Protein AF-A0A285I4H9-F1 (afdb_monomer_lite)

Structure (mmCIF, N/CA/C/O backbone):
data_AF-A0A285I4H9-F1
#
_entry.id   AF-A0A285I4H9-F1
#
loop_
_atom_site.group_PDB
_atom_site.id
_atom_site.type_symbol
_atom_site.label_atom_id
_atom_site.label_alt_id
_atom_site.label_comp_id
_atom_site.label_asym_id
_atom_site.label_entity_id
_atom_site.label_seq_id
_atom_site.pdbx_PDB_ins_code
_atom_site.Cartn_x
_atom_site.Cartn_y
_atom_site.Cartn_z
_atom_site.occupancy
_atom_site.B_iso_or_equiv
_atom_site.auth_seq_id
_atom_site.auth_comp_id
_atom_site.auth_asym_id
_atom_site.auth_atom_id
_atom_site.pdbx_PDB_model_num
ATOM 1 N N . MET A 1 1 ? 65.114 -50.536 -32.780 1.00 45.38 1 MET A N 1
ATOM 2 C CA . MET A 1 1 ? 65.969 -50.721 -31.588 1.00 45.38 1 MET A CA 1
ATOM 3 C C . MET A 1 1 ? 66.563 -49.378 -31.174 1.00 45.38 1 MET A C 1
ATOM 5 O O . MET A 1 1 ? 67.552 -48.962 -31.758 1.00 45.38 1 MET A O 1
ATOM 9 N N . LYS A 1 2 ? 65.947 -48.688 -30.208 1.00 40.25 2 LYS A N 1
ATOM 10 C CA . LYS A 1 2 ? 66.654 -47.895 -29.189 1.00 40.25 2 LYS A CA 1
ATOM 11 C C . LYS A 1 2 ? 65.663 -47.512 -28.091 1.00 40.25 2 LYS A C 1
ATOM 13 O O . LYS A 1 2 ? 64.763 -46.708 -28.287 1.00 40.25 2 LYS A O 1
ATOM 18 N N . LEU A 1 3 ? 65.832 -48.213 -26.982 1.00 35.59 3 LEU A N 1
ATOM 19 C CA . LEU A 1 3 ? 65.250 -47.985 -25.673 1.00 35.59 3 LEU A CA 1
ATOM 20 C C . LEU A 1 3 ? 65.991 -46.796 -25.040 1.00 35.59 3 LEU A C 1
ATOM 22 O O . LEU A 1 3 ? 67.221 -46.785 -25.079 1.00 35.59 3 LEU A O 1
ATOM 26 N N . LEU A 1 4 ? 65.288 -45.841 -24.431 1.00 38.94 4 LEU A N 1
ATOM 27 C CA . LEU A 1 4 ? 65.867 -45.061 -23.337 1.00 38.94 4 LEU A CA 1
ATOM 28 C C . LEU A 1 4 ? 64.778 -44.719 -22.314 1.00 38.94 4 LEU A C 1
ATOM 30 O O . LEU A 1 4 ? 63.930 -43.858 -22.528 1.00 38.94 4 LEU A O 1
ATOM 34 N N . LEU A 1 5 ? 64.814 -45.470 -21.217 1.00 36.97 5 LEU A N 1
ATOM 35 C CA . LEU A 1 5 ? 64.165 -45.187 -19.944 1.00 36.97 5 LEU A CA 1
ATOM 36 C C . LEU A 1 5 ? 64.870 -44.008 -19.273 1.00 36.97 5 LEU A C 1
ATOM 38 O O . LEU A 1 5 ? 66.083 -44.076 -19.093 1.00 36.97 5 LEU A O 1
ATOM 42 N N . ILE A 1 6 ? 64.117 -43.018 -18.795 1.00 43.12 6 ILE A N 1
ATOM 43 C CA . ILE A 1 6 ? 64.491 -42.267 -17.590 1.00 43.12 6 ILE A CA 1
ATOM 44 C C . ILE A 1 6 ? 63.231 -42.132 -16.735 1.00 43.12 6 ILE A C 1
ATOM 46 O O . ILE A 1 6 ? 62.339 -41.335 -17.011 1.00 43.12 6 ILE A O 1
ATOM 50 N N . VAL A 1 7 ? 63.164 -42.983 -15.715 1.00 41.78 7 VAL A N 1
ATOM 51 C CA . VAL A 1 7 ? 62.241 -42.894 -14.585 1.00 41.78 7 VAL A CA 1
ATOM 52 C C . VAL A 1 7 ? 62.960 -42.073 -13.521 1.00 41.78 7 VAL A C 1
ATOM 54 O O . VAL A 1 7 ? 63.979 -42.517 -12.999 1.00 41.78 7 VAL A O 1
ATOM 57 N N . THR A 1 8 ? 62.447 -40.892 -13.186 1.00 47.50 8 THR A N 1
ATOM 58 C CA . THR A 1 8 ? 62.838 -40.180 -11.963 1.00 47.50 8 THR A CA 1
ATOM 59 C C . THR A 1 8 ? 61.667 -40.196 -10.996 1.00 47.50 8 THR A C 1
ATOM 61 O O . THR A 1 8 ? 60.655 -39.533 -11.210 1.00 47.50 8 THR A O 1
ATOM 64 N N . LEU A 1 9 ? 61.823 -41.002 -9.949 1.00 36.03 9 LEU A N 1
ATOM 65 C CA . LEU A 1 9 ? 60.951 -41.084 -8.785 1.00 36.03 9 LEU A CA 1
ATOM 66 C C . LEU A 1 9 ? 61.147 -39.832 -7.917 1.00 36.03 9 LEU A C 1
ATOM 68 O O . LEU A 1 9 ? 62.269 -39.551 -7.502 1.00 36.03 9 LEU A O 1
ATOM 72 N N . PHE A 1 10 ? 60.064 -39.123 -7.602 1.00 53.16 10 PHE A N 1
ATOM 73 C CA . PHE A 1 10 ? 60.001 -38.216 -6.456 1.00 53.16 10 PHE A CA 1
ATOM 74 C C . PHE A 1 10 ? 58.874 -38.688 -5.535 1.00 53.16 10 PHE A C 1
ATOM 76 O O . PHE A 1 10 ? 57.740 -38.889 -5.966 1.00 53.16 10 PHE A O 1
ATOM 83 N N . SER A 1 11 ? 59.238 -38.937 -4.280 1.00 46.34 11 SER A N 1
ATOM 84 C CA . SER A 1 11 ? 58.380 -39.450 -3.218 1.00 46.34 11 SER A CA 1
ATOM 85 C C . SER A 1 11 ? 57.346 -38.430 -2.732 1.00 46.34 11 SER A C 1
ATOM 87 O O . SER A 1 11 ? 57.646 -37.248 -2.614 1.00 46.34 11 SER A O 1
ATOM 89 N N . SER A 1 12 ? 56.178 -38.970 -2.366 1.00 44.69 12 SER A N 1
ATOM 90 C CA . SER A 1 12 ? 55.181 -38.495 -1.389 1.00 44.69 12 SER A CA 1
ATOM 91 C C . SER A 1 12 ? 54.691 -37.043 -1.457 1.00 44.69 12 SER A C 1
ATOM 93 O O . SER A 1 12 ? 55.396 -36.135 -1.028 1.00 44.69 12 SER A O 1
ATOM 95 N N . MET A 1 13 ? 53.397 -36.858 -1.738 1.00 38.38 13 MET A N 1
ATOM 96 C CA . MET A 1 13 ? 52.534 -36.101 -0.822 1.00 38.38 13 MET A CA 1
ATOM 97 C C . MET A 1 13 ? 51.057 -36.418 -1.079 1.00 38.38 13 MET A C 1
ATOM 99 O O . MET A 1 13 ? 50.572 -36.356 -2.205 1.00 38.38 13 MET A O 1
ATOM 103 N N . THR A 1 14 ? 50.374 -36.788 -0.007 1.00 46.62 14 THR A N 1
ATOM 104 C CA . THR A 1 14 ? 48.929 -36.964 0.114 1.00 46.62 14 THR A CA 1
ATOM 105 C C . THR A 1 14 ? 48.174 -35.656 -0.174 1.00 46.62 14 THR A C 1
ATOM 107 O O . THR A 1 14 ? 48.634 -34.590 0.217 1.00 46.62 14 THR A O 1
ATOM 110 N N . GLU A 1 15 ? 47.032 -35.799 -0.857 1.00 45.19 15 GLU A N 1
ATOM 111 C CA . GLU A 1 15 ? 45.817 -34.958 -0.923 1.00 45.19 15 GLU A CA 1
ATOM 112 C C . GLU A 1 15 ? 45.917 -33.429 -0.795 1.00 45.19 15 GLU A C 1
ATOM 114 O O . GLU A 1 15 ? 46.220 -32.889 0.261 1.00 45.19 15 GLU A O 1
ATOM 119 N N . PHE A 1 16 ? 45.366 -32.728 -1.793 1.00 43.34 16 PHE A N 1
ATOM 120 C CA . PHE A 1 16 ? 44.459 -31.620 -1.492 1.00 43.34 16 PHE A CA 1
ATOM 121 C C . PHE A 1 16 ? 43.151 -31.793 -2.260 1.00 43.34 16 PHE A C 1
ATOM 123 O O . PHE A 1 16 ? 43.068 -31.603 -3.472 1.00 43.34 16 PHE A O 1
ATOM 130 N N . ASN A 1 17 ? 42.132 -32.175 -1.490 1.00 45.31 17 ASN A N 1
ATOM 131 C CA . ASN A 1 17 ? 40.719 -31.996 -1.773 1.00 45.31 17 ASN A CA 1
ATOM 132 C C . ASN A 1 17 ? 40.470 -30.659 -2.478 1.00 45.31 17 ASN A C 1
ATOM 134 O O . ASN A 1 17 ? 40.532 -29.597 -1.857 1.00 45.31 17 ASN A O 1
ATOM 138 N N . HIS A 1 18 ? 40.132 -30.706 -3.763 1.00 44.78 18 HIS A N 1
ATOM 139 C CA . HIS A 1 18 ? 39.610 -29.542 -4.461 1.00 44.78 18 HIS A CA 1
ATOM 140 C C . HIS A 1 18 ? 38.123 -29.396 -4.112 1.00 44.78 18 HIS A C 1
ATOM 142 O O . HIS A 1 18 ? 37.246 -29.688 -4.922 1.00 44.78 18 HIS A O 1
ATOM 148 N N . ILE A 1 19 ? 37.828 -28.963 -2.882 1.00 54.72 19 ILE A N 1
ATOM 149 C CA . ILE A 1 19 ? 36.488 -28.484 -2.531 1.00 54.72 19 ILE A CA 1
ATOM 150 C C . ILE A 1 19 ? 36.281 -27.212 -3.352 1.00 54.72 19 ILE A C 1
ATOM 152 O O . ILE A 1 19 ? 36.884 -26.171 -3.084 1.00 54.72 19 ILE A O 1
ATOM 156 N N . LYS A 1 20 ? 35.468 -27.304 -4.406 1.00 46.78 20 LYS A N 1
ATOM 157 C CA . LYS A 1 20 ? 34.902 -26.119 -5.041 1.00 46.78 20 LYS A CA 1
ATOM 158 C C . LYS A 1 20 ? 34.077 -25.407 -3.971 1.00 46.78 20 LYS A C 1
ATOM 160 O O . LYS A 1 20 ? 33.131 -25.982 -3.446 1.00 46.78 20 LYS A O 1
ATOM 165 N N . ASN A 1 21 ? 34.468 -24.182 -3.628 1.00 46.94 21 ASN A N 1
ATOM 166 C CA . ASN A 1 21 ? 33.635 -23.256 -2.865 1.00 46.94 21 ASN A CA 1
ATOM 167 C C . ASN A 1 21 ? 32.470 -22.799 -3.763 1.00 46.94 21 ASN A C 1
ATOM 169 O O . ASN A 1 21 ? 32.437 -21.655 -4.208 1.00 46.94 21 ASN A O 1
ATOM 173 N N . GLU A 1 22 ? 31.563 -23.713 -4.083 1.00 51.88 22 GLU A N 1
ATOM 174 C CA . GLU A 1 22 ? 30.203 -23.391 -4.504 1.00 51.88 22 GLU A CA 1
ATOM 175 C C . GLU A 1 22 ? 29.363 -23.337 -3.208 1.00 51.88 22 GLU A C 1
ATOM 177 O O . GLU A 1 22 ? 29.577 -24.133 -2.296 1.00 51.88 22 GLU A O 1
ATOM 182 N N . ASP A 1 23 ? 28.486 -22.336 -3.097 1.00 56.41 23 ASP A N 1
ATOM 183 C CA . ASP A 1 23 ? 27.492 -22.146 -2.022 1.00 56.41 23 ASP A CA 1
ATOM 184 C C . ASP A 1 23 ? 27.939 -21.513 -0.689 1.00 56.41 23 ASP A C 1
ATOM 186 O O . ASP A 1 23 ? 27.551 -21.944 0.398 1.00 56.41 23 ASP A O 1
ATOM 190 N N . LYS A 1 24 ? 28.646 -20.376 -0.734 1.00 51.44 24 LYS A N 1
ATOM 191 C CA . LYS A 1 24 ? 28.478 -19.386 0.348 1.00 51.44 24 LYS A CA 1
ATOM 192 C C . LYS A 1 24 ? 27.356 -18.441 -0.047 1.00 51.44 24 LYS A C 1
ATOM 194 O O . LYS A 1 24 ? 27.552 -17.598 -0.918 1.00 51.44 24 LYS A O 1
ATOM 199 N N . ALA A 1 25 ? 26.192 -18.587 0.586 1.00 61.09 25 ALA A N 1
ATOM 200 C CA . ALA A 1 25 ? 25.123 -17.601 0.498 1.00 61.09 25 ALA A CA 1
ATOM 201 C C . ALA A 1 25 ? 25.711 -16.221 0.829 1.00 61.09 25 ALA A C 1
ATOM 203 O O . ALA A 1 25 ? 26.104 -15.958 1.968 1.00 61.09 25 ALA A O 1
ATOM 204 N N . VAL A 1 26 ? 25.840 -15.359 -0.180 1.00 60.72 26 VAL A N 1
ATOM 205 C CA . VAL A 1 26 ? 26.193 -13.960 0.051 1.00 60.72 26 VAL A CA 1
ATOM 206 C C . VAL A 1 26 ? 25.004 -13.363 0.799 1.00 60.72 26 VAL A C 1
ATOM 208 O O . VAL A 1 26 ? 23.877 -13.526 0.325 1.00 60.72 26 VAL A O 1
ATOM 211 N N . PRO A 1 27 ? 25.196 -12.728 1.967 1.00 61.53 27 PRO A N 1
ATOM 212 C CA . PRO A 1 27 ? 24.082 -12.126 2.678 1.00 61.53 27 PRO A CA 1
ATOM 213 C C . PRO A 1 27 ? 23.456 -11.058 1.780 1.00 61.53 27 PRO A C 1
ATOM 215 O O . PRO A 1 27 ? 24.056 -10.015 1.522 1.00 61.53 27 PRO A O 1
ATOM 218 N N . ILE A 1 28 ? 22.255 -11.333 1.276 1.00 66.69 28 ILE A N 1
ATOM 219 C CA . ILE A 1 28 ? 21.435 -10.330 0.610 1.00 66.69 28 ILE A CA 1
ATOM 220 C C . ILE A 1 28 ? 20.782 -9.477 1.693 1.00 66.69 28 ILE A C 1
ATOM 222 O O . ILE A 1 28 ? 20.169 -9.986 2.629 1.00 66.69 28 ILE A O 1
ATOM 226 N N . SER A 1 29 ? 20.937 -8.161 1.585 1.00 79.06 29 SER A N 1
ATOM 227 C CA . SER A 1 29 ? 20.171 -7.239 2.418 1.00 79.06 29 SER A CA 1
ATOM 228 C C . SER A 1 29 ? 18.693 -7.321 2.022 1.00 79.06 29 SER A C 1
ATOM 230 O O . SER A 1 29 ? 18.358 -7.535 0.851 1.00 79.06 29 SER A O 1
ATOM 232 N N . THR A 1 30 ? 17.778 -7.080 2.963 1.00 74.12 30 THR A N 1
ATOM 233 C CA . THR A 1 30 ? 16.348 -6.922 2.648 1.00 74.12 30 THR A CA 1
ATOM 234 C C . THR A 1 30 ? 16.145 -5.878 1.542 1.00 74.12 30 THR A C 1
ATOM 236 O O . THR A 1 30 ? 15.336 -6.079 0.639 1.00 74.12 30 THR A O 1
ATOM 239 N N . GLY A 1 31 ? 16.963 -4.817 1.528 1.00 78.94 31 GLY A N 1
ATOM 240 C CA . GLY A 1 31 ? 16.922 -3.783 0.493 1.00 78.94 31 GLY A CA 1
ATOM 241 C C . GLY A 1 31 ? 17.302 -4.274 -0.909 1.00 78.94 31 GLY A C 1
ATOM 242 O O . GLY A 1 31 ? 16.729 -3.794 -1.883 1.00 78.94 31 GLY A O 1
ATOM 243 N N . SER A 1 32 ? 18.196 -5.262 -1.052 1.00 83.81 32 SER A N 1
ATOM 244 C CA . SER A 1 32 ? 18.515 -5.834 -2.373 1.00 83.81 32 SER A CA 1
ATOM 245 C C . SER A 1 32 ? 17.425 -6.771 -2.894 1.00 83.81 32 SER A C 1
ATOM 247 O O . SER A 1 32 ? 17.327 -6.965 -4.099 1.00 83.81 32 SER A O 1
ATOM 249 N N . THR A 1 33 ? 16.576 -7.311 -2.013 1.00 90.19 33 THR A N 1
ATOM 250 C CA . THR A 1 33 ? 15.495 -8.239 -2.398 1.00 90.19 33 THR A CA 1
ATOM 251 C C . THR A 1 33 ? 14.405 -7.549 -3.221 1.00 90.19 33 THR A C 1
ATOM 253 O O . THR A 1 33 ? 13.858 -8.139 -4.147 1.00 90.19 33 THR A O 1
ATOM 256 N N . PHE A 1 34 ? 14.105 -6.286 -2.910 1.00 94.00 34 PHE A N 1
ATOM 257 C CA . PHE A 1 34 ? 13.075 -5.496 -3.599 1.00 94.00 34 PHE A CA 1
ATOM 258 C C . PHE A 1 34 ? 13.656 -4.474 -4.579 1.00 94.00 34 PHE A C 1
ATOM 260 O O . PHE A 1 34 ? 12.944 -3.609 -5.093 1.00 94.00 34 PHE A O 1
ATOM 267 N N . PHE A 1 35 ? 14.962 -4.551 -4.839 1.00 95.19 35 PHE A N 1
ATOM 268 C CA . PHE A 1 35 ? 15.605 -3.622 -5.747 1.00 95.19 35 PHE A CA 1
ATOM 269 C C . PHE A 1 35 ? 15.090 -3.838 -7.175 1.00 95.19 35 PHE A C 1
ATOM 271 O O . PHE A 1 35 ? 14.985 -4.961 -7.660 1.00 95.19 35 PHE A O 1
ATOM 278 N N . VAL A 1 36 ? 14.782 -2.730 -7.839 1.00 95.00 36 VAL A N 1
ATOM 279 C CA . VAL A 1 36 ? 14.380 -2.648 -9.241 1.00 95.00 36 VAL A CA 1
ATOM 280 C C . VAL A 1 36 ? 15.353 -1.680 -9.896 1.00 95.00 36 VAL A C 1
ATOM 282 O O . VAL A 1 36 ? 15.667 -0.627 -9.329 1.00 95.00 36 VAL A O 1
ATOM 285 N N . SER A 1 37 ? 15.869 -2.057 -11.061 1.00 95.50 37 SER A N 1
ATOM 286 C CA . SER A 1 37 ? 16.823 -1.235 -11.804 1.00 95.50 37 SER A CA 1
ATOM 287 C C . SER A 1 37 ? 16.156 0.006 -12.413 1.00 95.50 37 SER A C 1
ATOM 289 O O . SER A 1 37 ? 14.957 0.013 -12.693 1.00 95.50 37 SER A O 1
ATOM 291 N N . SER A 1 38 ? 16.937 1.063 -12.660 1.00 93.69 38 SER A N 1
ATOM 292 C CA . SER A 1 38 ? 16.450 2.289 -13.316 1.00 93.69 38 SER A CA 1
ATOM 293 C C . SER A 1 38 ? 15.791 2.029 -14.669 1.00 93.69 38 SER A C 1
ATOM 295 O O . SER A 1 38 ? 14.870 2.744 -15.048 1.00 93.69 38 SER A O 1
ATOM 297 N N . ASP A 1 39 ? 16.243 0.995 -15.371 1.00 95.00 39 ASP A N 1
ATOM 298 C CA . ASP A 1 39 ? 15.823 0.684 -16.737 1.00 95.00 39 ASP A CA 1
ATOM 299 C C . ASP A 1 39 ? 14.490 -0.089 -16.759 1.00 95.00 39 ASP A C 1
ATOM 301 O O . ASP A 1 39 ? 13.776 -0.111 -17.766 1.00 95.00 39 ASP A O 1
ATOM 305 N N . GLU A 1 40 ? 14.137 -0.721 -15.637 1.00 96.62 40 GLU A N 1
ATOM 306 C CA . GLU A 1 40 ? 12.890 -1.466 -15.443 1.00 96.62 40 GLU A CA 1
ATOM 307 C C . GLU A 1 40 ? 11.791 -0.624 -14.790 1.00 96.62 40 GLU A C 1
ATOM 309 O O . GLU A 1 40 ? 10.610 -0.891 -15.023 1.00 96.62 40 GLU A O 1
ATOM 314 N N . LEU A 1 41 ? 12.157 0.395 -14.000 1.00 97.06 41 LEU A N 1
ATOM 315 C CA . LEU A 1 41 ? 11.203 1.243 -13.278 1.00 97.06 41 LEU A CA 1
ATOM 316 C C . LEU A 1 41 ? 10.111 1.843 -14.184 1.00 97.06 41 LEU A C 1
ATOM 318 O O . LEU A 1 41 ? 8.941 1.698 -13.828 1.00 97.06 41 LEU A O 1
ATOM 322 N N . PRO A 1 42 ? 10.420 2.444 -15.354 1.00 98.25 42 PRO A N 1
ATOM 323 C CA . PRO A 1 42 ? 9.387 2.997 -16.229 1.00 98.25 42 PRO A CA 1
ATOM 324 C C . PRO A 1 42 ? 8.407 1.933 -16.730 1.00 98.25 42 PRO A C 1
ATOM 326 O O . PRO A 1 42 ? 7.203 2.152 -16.724 1.00 98.25 42 PRO A O 1
ATOM 329 N N . LYS A 1 43 ? 8.908 0.742 -17.083 1.00 98.31 43 LYS A N 1
ATOM 330 C CA . LYS A 1 43 ? 8.070 -0.356 -17.591 1.00 98.31 43 LYS A CA 1
ATOM 331 C C . LYS A 1 43 ? 7.100 -0.863 -16.528 1.00 98.31 43 LYS A C 1
ATOM 333 O O . LYS A 1 43 ? 5.942 -1.127 -16.835 1.00 98.31 43 LYS A O 1
ATOM 338 N N . LEU A 1 44 ? 7.569 -0.997 -15.285 1.00 98.38 44 LEU A N 1
ATOM 339 C CA . LEU A 1 44 ? 6.697 -1.360 -14.170 1.00 98.38 44 LEU A CA 1
ATOM 340 C C . LEU A 1 44 ? 5.686 -0.254 -13.878 1.00 98.38 44 LEU A C 1
ATOM 342 O O . LEU A 1 44 ? 4.526 -0.561 -13.630 1.00 98.38 44 LEU A O 1
ATOM 346 N N . ALA A 1 45 ? 6.102 1.014 -13.918 1.00 98.56 45 ALA A N 1
ATOM 347 C CA . ALA A 1 45 ? 5.196 2.134 -13.683 1.00 98.56 45 ALA A CA 1
ATOM 348 C C . ALA A 1 45 ? 4.076 2.169 -14.732 1.00 98.56 45 ALA A C 1
ATOM 350 O O . ALA A 1 45 ? 2.906 2.287 -14.372 1.00 98.56 45 ALA A O 1
ATOM 351 N N . ASP A 1 46 ? 4.411 1.982 -16.010 1.00 98.62 46 ASP A N 1
ATOM 352 C CA . ASP A 1 46 ? 3.433 1.893 -17.096 1.00 98.62 46 ASP A CA 1
ATOM 353 C C . ASP A 1 46 ? 2.479 0.706 -16.903 1.00 98.62 46 ASP A C 1
ATOM 355 O O . ASP A 1 46 ? 1.264 0.861 -17.026 1.00 98.62 46 ASP A O 1
ATOM 359 N N . ALA A 1 47 ? 2.999 -0.476 -16.555 1.00 98.62 47 ALA A N 1
ATOM 360 C CA . ALA A 1 47 ? 2.175 -1.656 -16.287 1.00 98.62 47 ALA A CA 1
ATOM 361 C C . ALA A 1 47 ? 1.209 -1.422 -15.112 1.00 98.62 47 ALA A C 1
ATOM 363 O O . ALA A 1 47 ? 0.006 -1.647 -15.243 1.00 98.62 47 ALA A O 1
ATOM 364 N N . ALA A 1 48 ? 1.710 -0.892 -13.995 1.00 98.56 48 ALA A N 1
ATOM 365 C 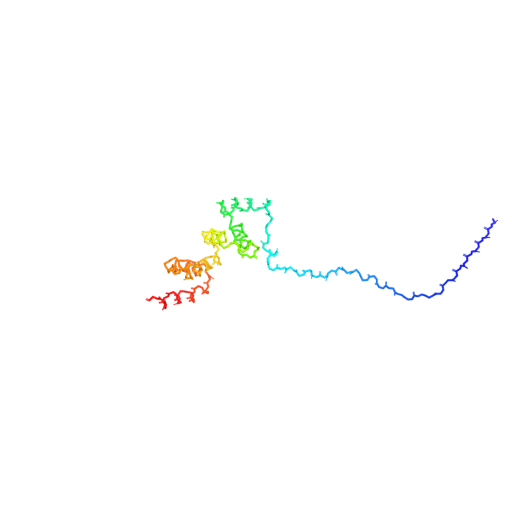CA . ALA A 1 48 ? 0.911 -0.583 -12.813 1.00 98.56 48 ALA A CA 1
ATOM 366 C C . ALA A 1 48 ? -0.169 0.470 -13.105 1.00 98.56 48 ALA A C 1
ATOM 368 O O . ALA A 1 48 ? -1.315 0.348 -12.665 1.00 98.56 48 ALA A O 1
ATOM 369 N N . ASN A 1 49 ? 0.161 1.490 -13.902 1.00 98.38 49 ASN A N 1
ATOM 370 C CA . ASN A 1 49 ? -0.801 2.493 -14.355 1.00 98.38 49 ASN A CA 1
ATOM 371 C C . ASN A 1 49 ? -1.902 1.891 -15.238 1.00 98.38 49 ASN A C 1
ATOM 373 O O . ASN A 1 49 ? -3.048 2.331 -15.142 1.00 98.38 49 ASN A O 1
ATOM 377 N N . ASN A 1 50 ? -1.578 0.845 -16.002 1.00 98.31 50 ASN A N 1
ATOM 378 C CA . ASN A 1 50 ? -2.516 0.063 -16.811 1.00 98.31 50 ASN A CA 1
ATOM 379 C C . ASN A 1 50 ? -3.242 -1.053 -16.033 1.00 98.31 50 ASN A C 1
ATOM 381 O O . ASN A 1 50 ? -3.961 -1.848 -16.636 1.00 98.31 50 ASN A O 1
ATOM 385 N N . GLY A 1 51 ? -3.097 -1.099 -14.706 1.00 98.19 51 GLY A N 1
ATOM 386 C CA . GLY A 1 51 ? -3.848 -2.003 -13.834 1.00 98.19 51 GLY A CA 1
ATOM 387 C C . GLY A 1 51 ? -3.139 -3.305 -13.472 1.00 98.19 51 GLY A C 1
ATOM 388 O O . GLY A 1 51 ? -3.767 -4.189 -12.894 1.00 98.19 51 GLY A O 1
ATOM 389 N N . ASP A 1 52 ? -1.848 -3.437 -13.777 1.00 98.69 52 ASP A N 1
ATOM 390 C CA . ASP A 1 52 ? -1.048 -4.567 -13.306 1.00 98.69 52 ASP A CA 1
ATOM 391 C C . ASP A 1 52 ? -0.793 -4.446 -11.793 1.00 98.69 52 ASP A C 1
ATOM 393 O O . ASP A 1 52 ? -0.020 -3.601 -11.323 1.00 98.69 52 ASP A O 1
ATOM 397 N N . LEU A 1 53 ? -1.468 -5.302 -11.024 1.00 98.62 53 LEU A N 1
ATOM 398 C CA . LEU A 1 53 ? -1.367 -5.319 -9.570 1.00 98.62 53 LEU A CA 1
ATOM 399 C C . LEU A 1 53 ? 0.041 -5.685 -9.086 1.00 98.62 53 LEU A C 1
ATOM 401 O O . LEU A 1 53 ? 0.563 -5.049 -8.166 1.00 98.62 53 LEU A O 1
ATOM 405 N N . ASP A 1 54 ? 0.675 -6.677 -9.711 1.00 98.50 54 ASP A N 1
ATOM 406 C CA . ASP A 1 54 ? 2.003 -7.140 -9.310 1.00 98.50 54 ASP A CA 1
ATOM 407 C C . ASP A 1 54 ? 3.049 -6.050 -9.549 1.00 98.50 54 ASP A C 1
ATOM 409 O O . ASP A 1 54 ? 3.952 -5.855 -8.728 1.00 98.50 54 ASP A O 1
ATOM 413 N N . ALA A 1 55 ? 2.911 -5.289 -10.637 1.00 98.69 55 ALA A N 1
ATOM 414 C CA . ALA A 1 55 ? 3.765 -4.141 -10.907 1.00 98.69 55 ALA A CA 1
ATOM 415 C C . ALA A 1 55 ? 3.615 -3.051 -9.833 1.00 98.69 55 ALA A C 1
ATOM 417 O O . ALA A 1 55 ? 4.628 -2.572 -9.312 1.00 98.69 55 ALA A O 1
ATOM 418 N N . ALA A 1 56 ? 2.381 -2.712 -9.437 1.00 98.81 56 ALA A N 1
ATOM 419 C CA . ALA A 1 56 ? 2.127 -1.734 -8.375 1.00 98.81 56 ALA A CA 1
ATOM 420 C C . ALA A 1 56 ? 2.736 -2.184 -7.034 1.00 98.81 56 ALA A C 1
ATOM 422 O O . ALA A 1 56 ? 3.446 -1.418 -6.377 1.00 98.81 56 ALA A O 1
ATOM 423 N N . VAL A 1 57 ? 2.549 -3.456 -6.663 1.00 98.75 57 VAL A N 1
ATOM 424 C CA . VAL A 1 57 ? 3.117 -4.038 -5.435 1.00 98.75 57 VAL A CA 1
ATOM 425 C C . VAL A 1 57 ? 4.648 -4.065 -5.479 1.00 98.75 57 VAL A C 1
ATOM 427 O O . VAL A 1 57 ? 5.299 -3.785 -4.467 1.00 98.75 57 VAL A O 1
ATOM 430 N N . ARG A 1 58 ? 5.259 -4.382 -6.630 1.00 98.38 58 ARG A N 1
ATOM 431 C CA . ARG A 1 58 ? 6.725 -4.351 -6.789 1.00 98.38 58 ARG A CA 1
ATOM 432 C C . ARG A 1 58 ? 7.277 -2.940 -6.631 1.00 98.38 58 ARG A C 1
ATOM 434 O O . ARG A 1 58 ? 8.283 -2.780 -5.942 1.00 98.38 58 ARG A O 1
ATOM 441 N N . LEU A 1 59 ? 6.624 -1.932 -7.207 1.00 98.75 59 LEU A N 1
ATOM 442 C CA . LEU A 1 59 ? 7.025 -0.531 -7.050 1.00 98.75 59 LEU A CA 1
ATOM 443 C C . LEU A 1 59 ? 6.895 -0.075 -5.597 1.00 98.75 59 LEU A C 1
ATOM 445 O O . LEU A 1 59 ? 7.850 0.474 -5.052 1.00 98.75 59 LEU A O 1
ATOM 449 N N . TYR A 1 60 ? 5.780 -0.387 -4.932 1.00 98.62 60 TYR A N 1
ATOM 450 C CA . TYR A 1 60 ? 5.613 -0.113 -3.503 1.00 98.62 60 TYR A CA 1
ATOM 451 C C . TYR A 1 60 ? 6.771 -0.695 -2.678 1.00 98.62 60 TYR A C 1
ATOM 453 O O . TYR A 1 60 ? 7.431 0.030 -1.931 1.00 98.62 60 TYR A O 1
ATOM 461 N N . LYS A 1 61 ? 7.071 -1.988 -2.851 1.00 98.06 61 LYS A N 1
ATOM 462 C CA . LYS A 1 61 ? 8.155 -2.665 -2.123 1.00 98.06 61 LYS A CA 1
ATOM 463 C C . LYS A 1 61 ? 9.526 -2.065 -2.443 1.00 98.06 61 LYS A C 1
ATOM 465 O O . LYS A 1 61 ? 10.332 -1.882 -1.532 1.00 98.06 61 LYS A O 1
ATOM 470 N N . HIS A 1 62 ? 9.777 -1.720 -3.704 1.00 97.44 62 HIS A N 1
ATOM 471 C CA . HIS A 1 62 ? 11.007 -1.056 -4.126 1.00 97.44 62 HIS A CA 1
ATOM 472 C C . HIS A 1 62 ? 11.218 0.269 -3.390 1.00 97.44 62 HIS A C 1
ATOM 474 O O . HIS A 1 62 ? 12.253 0.476 -2.747 1.00 97.44 62 HIS A O 1
ATOM 480 N N . PHE A 1 63 ? 10.230 1.161 -3.452 1.00 98.25 63 PHE A N 1
ATOM 481 C CA . PHE A 1 63 ? 10.347 2.470 -2.822 1.00 98.25 63 PHE A CA 1
ATOM 482 C C . PHE A 1 63 ? 10.389 2.359 -1.299 1.00 98.25 63 PHE A C 1
ATOM 484 O O . PHE A 1 63 ? 11.216 3.015 -0.668 1.00 98.25 63 PHE A O 1
ATOM 491 N N . ARG A 1 64 ? 9.603 1.452 -0.705 1.00 97.00 64 ARG A N 1
ATOM 492 C CA . ARG A 1 64 ? 9.548 1.273 0.749 1.00 97.00 64 ARG A CA 1
ATOM 493 C C . ARG A 1 64 ? 10.811 0.660 1.344 1.00 97.00 64 ARG A C 1
ATOM 495 O O . ARG A 1 64 ? 11.227 1.103 2.408 1.00 97.00 64 ARG A O 1
ATOM 502 N N . PHE A 1 65 ? 11.388 -0.364 0.715 1.00 95.69 65 PHE A N 1
ATOM 503 C CA . PHE A 1 65 ? 12.444 -1.179 1.334 1.00 95.69 65 PHE A CA 1
ATOM 504 C C . PHE A 1 65 ? 13.825 -0.997 0.703 1.00 95.69 65 PHE A C 1
ATOM 506 O O . PHE A 1 65 ? 14.827 -1.204 1.386 1.00 95.69 65 PHE A O 1
ATOM 513 N N . SER A 1 66 ? 13.902 -0.620 -0.575 1.00 95.00 66 SER A N 1
ATOM 514 C CA . SER A 1 66 ? 15.181 -0.435 -1.274 1.00 95.00 66 SER A CA 1
ATOM 515 C C . SER A 1 66 ? 15.596 1.027 -1.343 1.00 95.00 66 SER A C 1
ATOM 517 O O . SER A 1 66 ? 16.763 1.337 -1.115 1.00 95.00 66 SER A O 1
ATOM 519 N N . LYS A 1 67 ? 14.663 1.925 -1.680 1.00 96.19 67 LYS A N 1
ATOM 520 C CA . LYS A 1 67 ? 14.946 3.367 -1.784 1.00 96.19 67 LYS A CA 1
ATOM 521 C C . LYS A 1 67 ? 14.693 4.132 -0.494 1.00 96.19 67 LYS A C 1
ATOM 523 O O . LYS A 1 67 ? 15.289 5.188 -0.326 1.00 96.19 67 LYS A O 1
ATOM 528 N N . LEU A 1 68 ? 13.859 3.586 0.395 1.00 95.50 68 LEU A N 1
ATOM 529 C CA . LEU A 1 68 ? 13.374 4.271 1.598 1.00 95.50 68 LEU A CA 1
ATOM 530 C C . LEU A 1 68 ? 12.714 5.623 1.259 1.00 95.50 68 LEU A C 1
ATOM 532 O O . LEU A 1 68 ? 12.825 6.592 2.004 1.00 95.50 68 LEU A O 1
ATOM 536 N N . ASP A 1 69 ? 12.039 5.676 0.112 1.00 97.81 69 ASP A N 1
ATOM 537 C CA . ASP A 1 69 ? 11.324 6.843 -0.392 1.00 97.81 69 ASP A CA 1
ATOM 538 C C . ASP A 1 69 ? 9.849 6.710 -0.013 1.00 97.81 69 ASP A C 1
ATOM 540 O O . ASP A 1 69 ? 9.079 5.987 -0.651 1.00 97.81 69 ASP A O 1
ATOM 544 N N . THR A 1 70 ? 9.477 7.363 1.085 1.00 96.56 70 THR A N 1
ATOM 545 C CA . THR A 1 70 ? 8.129 7.265 1.648 1.00 96.56 70 THR A CA 1
ATOM 546 C C . THR A 1 70 ? 7.071 7.842 0.713 1.00 96.56 70 THR A C 1
ATOM 548 O O . THR A 1 70 ? 6.000 7.256 0.604 1.00 96.56 70 THR A O 1
ATOM 551 N N . GLU A 1 71 ? 7.352 8.950 0.025 1.00 97.44 71 GLU A N 1
ATOM 552 C CA . GLU A 1 71 ? 6.371 9.619 -0.837 1.00 97.44 71 GLU A CA 1
ATOM 553 C C . GLU A 1 71 ? 5.976 8.712 -2.005 1.00 97.44 71 GLU A C 1
ATOM 555 O O . GLU A 1 71 ? 4.800 8.380 -2.178 1.00 97.44 71 GLU A O 1
ATOM 560 N N . ASN A 1 72 ? 6.968 8.203 -2.741 1.00 97.94 72 ASN A N 1
ATOM 561 C CA . ASN A 1 72 ? 6.700 7.265 -3.827 1.00 97.94 72 ASN A CA 1
ATOM 562 C C . ASN A 1 72 ? 6.125 5.941 -3.312 1.00 97.94 72 ASN A C 1
ATOM 564 O O . ASN A 1 72 ? 5.249 5.363 -3.957 1.00 97.94 72 ASN A O 1
ATOM 568 N N . ALA A 1 73 ? 6.564 5.462 -2.144 1.00 98.62 73 ALA A N 1
ATOM 569 C CA . ALA A 1 73 ? 6.008 4.247 -1.561 1.00 98.62 73 ALA A CA 1
ATOM 570 C C . ALA A 1 73 ? 4.505 4.379 -1.282 1.00 98.62 73 ALA A C 1
ATOM 572 O O . ALA A 1 73 ? 3.765 3.458 -1.615 1.00 98.62 73 ALA A O 1
ATOM 573 N N . ILE A 1 74 ? 4.039 5.496 -0.710 1.00 98.56 74 ILE A N 1
ATOM 574 C CA . ILE A 1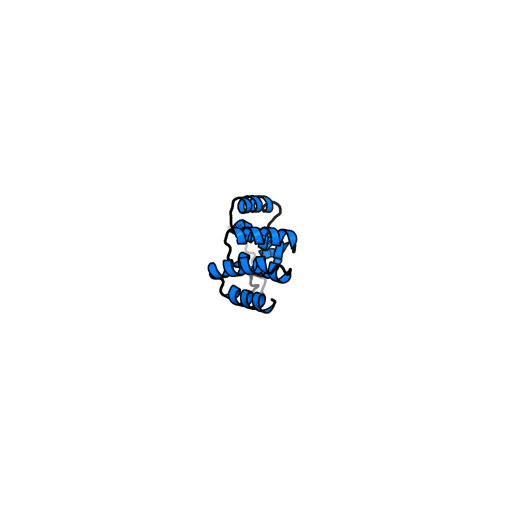 74 ? 2.610 5.689 -0.421 1.00 98.56 74 ILE A CA 1
ATOM 575 C C . ILE A 1 74 ? 1.787 5.815 -1.705 1.00 98.56 74 ILE A C 1
ATOM 577 O O . ILE A 1 74 ? 0.722 5.207 -1.787 1.00 98.56 74 ILE A O 1
ATOM 581 N N . ASN A 1 75 ? 2.305 6.483 -2.739 1.00 98.56 75 ASN A N 1
ATOM 582 C CA . ASN A 1 75 ? 1.627 6.558 -4.039 1.00 98.56 75 ASN A CA 1
ATOM 583 C C . ASN A 1 75 ? 1.387 5.162 -4.643 1.00 98.56 75 ASN A C 1
ATOM 585 O O . ASN A 1 75 ? 0.275 4.832 -5.061 1.00 98.56 75 ASN A O 1
ATOM 589 N N . TRP A 1 76 ? 2.412 4.304 -4.648 1.00 98.81 76 TRP A N 1
ATOM 590 C CA . TRP A 1 76 ? 2.277 2.943 -5.176 1.00 98.81 76 TRP A CA 1
ATOM 591 C C . TRP A 1 76 ? 1.505 2.007 -4.246 1.00 98.81 76 TRP A C 1
ATOM 593 O O . TRP A 1 76 ? 0.819 1.108 -4.731 1.00 98.81 76 TRP A O 1
ATOM 603 N N . LEU A 1 77 ? 1.562 2.234 -2.931 1.00 98.88 77 LEU A N 1
ATOM 604 C CA . LEU A 1 77 ? 0.7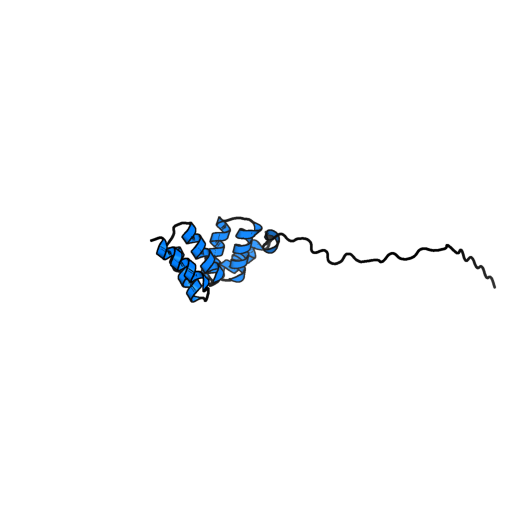31 1.530 -1.957 1.00 98.88 77 LEU A CA 1
ATOM 605 C C . LEU A 1 77 ? -0.753 1.800 -2.215 1.00 98.88 77 LEU A C 1
ATOM 607 O O . LEU A 1 77 ? -1.547 0.861 -2.249 1.00 98.88 77 LEU A O 1
ATOM 611 N N . GLN A 1 78 ? -1.114 3.066 -2.443 1.00 98.81 78 GLN A N 1
ATOM 612 C CA . GLN A 1 78 ? -2.476 3.452 -2.789 1.00 98.81 78 GLN A CA 1
ATOM 613 C C . GLN A 1 78 ? -2.925 2.775 -4.085 1.00 98.81 78 GLN A C 1
ATOM 615 O O . GLN A 1 78 ? -3.972 2.131 -4.104 1.00 98.81 78 GLN A O 1
ATOM 620 N N . LYS A 1 79 ? -2.094 2.817 -5.133 1.00 98.81 79 LYS A N 1
ATOM 621 C CA . LYS A 1 79 ? -2.394 2.145 -6.403 1.00 98.81 79 LYS A CA 1
ATOM 622 C C . LYS A 1 79 ? -2.608 0.636 -6.230 1.00 98.81 79 LYS A C 1
ATOM 624 O O . LYS A 1 79 ? -3.556 0.086 -6.778 1.00 98.81 79 LYS A O 1
ATOM 629 N N . ALA A 1 80 ? -1.755 -0.042 -5.462 1.00 98.88 80 ALA A N 1
ATOM 630 C CA . ALA A 1 80 ? -1.897 -1.474 -5.196 1.00 98.88 80 ALA A CA 1
ATOM 631 C C . ALA A 1 80 ? -3.176 -1.794 -4.397 1.00 98.88 80 ALA A C 1
ATOM 633 O O . ALA A 1 80 ? -3.862 -2.771 -4.698 1.00 98.8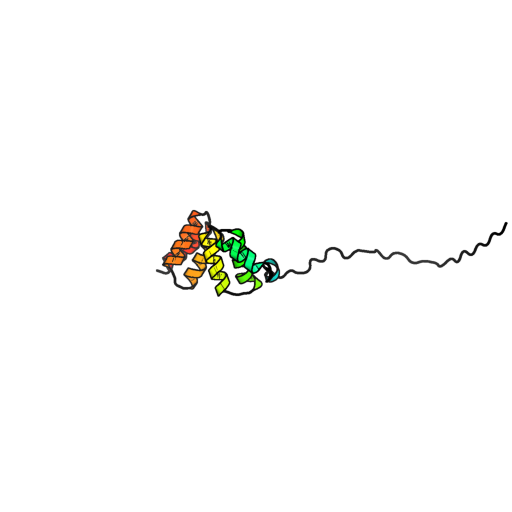8 80 ALA A O 1
ATOM 634 N N . ALA A 1 81 ? -3.532 -0.953 -3.420 1.00 98.81 81 ALA A N 1
ATOM 635 C CA . ALA A 1 81 ? -4.764 -1.096 -2.649 1.00 98.81 81 ALA A CA 1
ATOM 636 C C . ALA A 1 81 ? -6.023 -0.922 -3.522 1.00 98.81 81 ALA A C 1
ATOM 638 O O . ALA A 1 81 ? -6.955 -1.725 -3.418 1.00 98.81 81 ALA A O 1
ATOM 639 N N . GLU A 1 82 ? -6.021 0.074 -4.417 1.00 98.75 82 GLU A N 1
ATOM 640 C CA . GLU A 1 82 ? -7.075 0.328 -5.414 1.00 98.75 82 GLU A CA 1
ATOM 641 C C . GLU A 1 82 ? -7.233 -0.832 -6.408 1.00 98.75 82 GLU A C 1
ATOM 643 O O . GLU A 1 82 ? -8.348 -1.153 -6.814 1.00 98.75 82 GLU A O 1
ATOM 648 N N . LEU A 1 83 ? -6.130 -1.495 -6.766 1.00 98.62 83 LEU A N 1
ATOM 649 C CA . LEU A 1 83 ? -6.120 -2.685 -7.624 1.00 98.62 83 LEU A CA 1
ATOM 650 C C . LEU A 1 83 ? -6.484 -3.984 -6.884 1.00 98.62 83 LEU A C 1
ATOM 652 O O . LEU A 1 83 ? -6.512 -5.050 -7.497 1.00 98.62 83 LEU A O 1
ATOM 656 N N . GLY A 1 84 ? -6.799 -3.910 -5.589 1.00 98.06 84 GLY A N 1
ATOM 657 C CA . GLY A 1 84 ? -7.348 -5.031 -4.831 1.00 98.06 84 GLY A CA 1
ATOM 658 C C . GLY A 1 84 ? -6.338 -5.839 -4.018 1.00 98.06 84 GLY A C 1
ATOM 659 O O . GLY A 1 84 ? -6.719 -6.874 -3.470 1.00 98.06 84 GLY A O 1
ATOM 660 N N . ASP A 1 85 ? -5.076 -5.407 -3.890 1.00 98.75 85 ASP A N 1
ATOM 661 C CA . ASP A 1 85 ? -4.141 -6.100 -2.999 1.00 98.75 85 ASP A CA 1
ATOM 662 C C . ASP A 1 85 ? -4.528 -5.869 -1.539 1.00 98.75 85 ASP A C 1
ATOM 664 O O . ASP A 1 85 ? -4.322 -4.800 -0.962 1.00 98.75 85 ASP A O 1
ATOM 668 N N . LYS A 1 86 ? -5.080 -6.914 -0.926 1.00 98.44 86 LYS A N 1
ATOM 669 C CA . LYS A 1 86 ? -5.602 -6.879 0.440 1.00 98.44 86 LYS A CA 1
ATOM 670 C C . LYS A 1 86 ? -4.546 -6.504 1.485 1.00 98.44 86 LYS A C 1
ATOM 672 O O . LYS A 1 86 ? -4.861 -5.839 2.469 1.00 98.44 86 LYS A O 1
ATOM 677 N N . VAL A 1 87 ? -3.282 -6.874 1.254 1.00 98.12 87 VAL A N 1
ATOM 678 C CA . VAL A 1 87 ? -2.170 -6.501 2.143 1.00 98.12 87 VAL A CA 1
ATOM 679 C C . VAL A 1 87 ? -1.879 -5.005 2.028 1.00 98.12 87 VAL A C 1
ATOM 681 O O . VAL A 1 87 ? -1.722 -4.328 3.043 1.00 98.12 87 VAL A O 1
ATOM 684 N N . SER A 1 88 ? -1.866 -4.462 0.8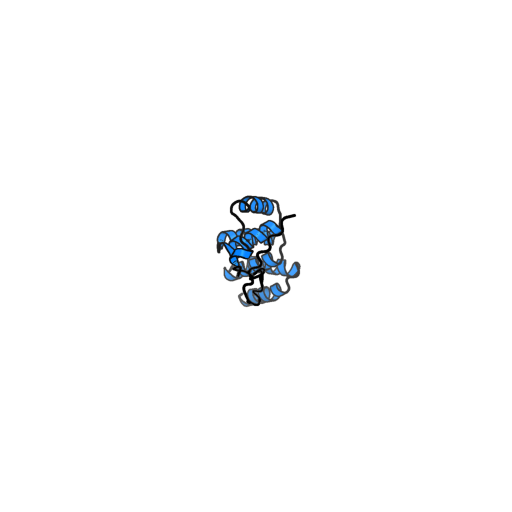09 1.00 98.69 88 SER A N 1
ATOM 685 C CA . SER A 1 88 ? -1.738 -3.022 0.570 1.00 98.69 88 SER A CA 1
ATOM 686 C C . SER A 1 88 ? -2.907 -2.233 1.154 1.00 98.69 88 SER A C 1
ATOM 688 O O . SER A 1 88 ? -2.674 -1.181 1.738 1.00 98.69 88 SER A O 1
ATOM 690 N N . GLN A 1 89 ? -4.138 -2.749 1.092 1.00 98.88 89 GLN A N 1
ATOM 691 C CA . GLN A 1 89 ? -5.304 -2.125 1.736 1.00 98.88 89 GLN A CA 1
ATOM 692 C C . GLN A 1 89 ? -5.117 -2.009 3.255 1.00 98.88 89 GLN A C 1
ATOM 694 O O . GLN A 1 89 ? -5.300 -0.930 3.812 1.00 98.88 89 GLN A O 1
ATOM 699 N N . TYR A 1 90 ? -4.681 -3.083 3.920 1.00 98.69 90 TYR A N 1
ATOM 700 C CA . TYR A 1 90 ? -4.374 -3.049 5.354 1.00 98.69 90 TYR A CA 1
ATOM 701 C C . TYR A 1 90 ? -3.242 -2.062 5.679 1.00 98.69 90 TYR A C 1
ATOM 703 O O . TYR A 1 90 ? -3.372 -1.219 6.565 1.00 98.69 90 TYR A O 1
ATOM 711 N N . ASN A 1 91 ? -2.142 -2.112 4.926 1.00 98.56 91 ASN A N 1
ATOM 712 C CA . ASN A 1 91 ? -1.000 -1.221 5.139 1.00 98.56 91 ASN A CA 1
ATOM 713 C C . ASN A 1 91 ? -1.359 0.255 4.912 1.00 98.56 91 ASN A C 1
ATOM 715 O O . ASN A 1 91 ? -0.839 1.130 5.605 1.00 98.56 91 ASN A O 1
ATOM 719 N N . LEU A 1 92 ? -2.239 0.539 3.950 1.00 98.62 92 LEU A N 1
ATOM 720 C CA . LEU A 1 92 ? -2.729 1.884 3.672 1.00 98.62 92 LEU A CA 1
ATOM 721 C C . LEU A 1 92 ? -3.675 2.375 4.772 1.00 98.62 92 LEU A C 1
ATOM 723 O O . LEU A 1 92 ? -3.578 3.528 5.187 1.00 98.62 92 LEU A O 1
ATOM 727 N N . ALA A 1 93 ? -4.531 1.494 5.297 1.00 98.50 93 ALA A N 1
ATOM 728 C CA . ALA A 1 93 ? -5.360 1.790 6.460 1.00 98.50 93 ALA A CA 1
ATOM 729 C C . ALA A 1 93 ? -4.505 2.177 7.673 1.00 98.50 93 ALA A C 1
ATOM 731 O O . ALA A 1 93 ? -4.736 3.214 8.293 1.00 98.50 93 ALA A O 1
ATOM 732 N N . TYR A 1 94 ? -3.468 1.383 7.956 1.00 98.00 94 TYR A N 1
ATOM 733 C CA . TYR A 1 94 ? -2.516 1.669 9.024 1.00 98.00 94 TYR A CA 1
ATOM 734 C C . TYR A 1 94 ? -1.793 3.000 8.792 1.00 98.00 94 TYR A C 1
ATOM 736 O O . TYR A 1 94 ? -1.688 3.813 9.706 1.00 98.00 94 TYR A O 1
ATOM 744 N N . TYR A 1 95 ? -1.342 3.269 7.562 1.00 97.88 95 TYR A N 1
ATOM 745 C CA . TYR A 1 95 ? -0.724 4.550 7.219 1.00 97.88 95 TYR A CA 1
ATOM 746 C C . TYR A 1 95 ? -1.647 5.735 7.526 1.00 97.88 95 TYR A C 1
ATOM 748 O O . TYR A 1 95 ? -1.209 6.689 8.166 1.00 97.88 95 TYR A O 1
ATOM 756 N N . TYR A 1 96 ? -2.916 5.680 7.116 1.00 98.06 96 TYR A N 1
ATOM 757 C CA . TYR A 1 96 ? -3.859 6.762 7.391 1.00 98.06 96 TYR A CA 1
ATOM 758 C C . TYR A 1 96 ? -4.169 6.920 8.878 1.00 98.06 96 TYR A C 1
ATOM 760 O O . TYR A 1 96 ? -4.282 8.056 9.333 1.00 98.06 96 TYR A O 1
ATOM 768 N N . LEU A 1 97 ? -4.232 5.824 9.641 1.00 96.69 97 LEU A N 1
ATOM 769 C CA . LEU A 1 97 ? -4.406 5.890 11.092 1.00 96.69 97 LEU A CA 1
ATOM 770 C C . LEU A 1 97 ? -3.249 6.647 11.756 1.00 96.69 97 LEU A C 1
ATOM 772 O O . LEU A 1 97 ? -3.484 7.542 12.557 1.00 96.69 97 LEU A O 1
ATOM 776 N N . GLN A 1 98 ? -2.007 6.345 11.368 1.00 96.06 98 GLN A N 1
ATOM 777 C CA . GLN A 1 98 ? -0.813 7.019 11.898 1.00 96.06 98 GLN A CA 1
ATOM 778 C C . GLN A 1 98 ? -0.700 8.499 11.489 1.00 96.06 98 GLN A C 1
ATOM 780 O O . GLN A 1 98 ? 0.130 9.220 12.033 1.00 96.06 98 GLN A O 1
ATOM 785 N N . ASN A 1 99 ? -1.494 8.944 10.512 1.00 96.19 99 ASN A N 1
ATOM 786 C CA . ASN A 1 99 ? -1.553 10.333 10.051 1.00 96.19 99 ASN A CA 1
ATOM 787 C C . ASN A 1 99 ? -2.904 10.986 10.398 1.00 96.19 99 ASN A C 1
ATOM 789 O O . ASN A 1 99 ? -3.345 11.895 9.694 1.00 96.19 99 ASN A O 1
ATOM 793 N N . ASP A 1 100 ? -3.577 10.488 11.441 1.00 95.56 100 ASP A N 1
ATOM 794 C CA . ASP A 1 100 ? -4.827 11.023 11.996 1.00 95.56 100 ASP A CA 1
ATOM 795 C C . ASP A 1 100 ? -5.991 11.130 10.988 1.00 95.56 100 ASP A C 1
ATOM 797 O O . ASP A 1 100 ? -6.960 11.863 11.195 1.00 95.56 100 ASP A O 1
ATOM 801 N N . ASN A 1 101 ? -5.942 10.370 9.888 1.00 96.69 101 ASN A N 1
ATOM 802 C CA . ASN A 1 101 ? -7.009 10.323 8.893 1.00 96.69 101 ASN A CA 1
ATOM 803 C C . ASN A 1 101 ? -7.924 9.120 9.141 1.00 96.69 101 ASN A C 1
ATOM 805 O O . ASN A 1 101 ? -7.893 8.111 8.432 1.00 96.69 101 ASN A O 1
ATOM 809 N N . ILE A 1 102 ? -8.743 9.249 10.184 1.00 96.19 102 ILE A N 1
ATOM 810 C CA . ILE A 1 102 ? -9.606 8.181 10.702 1.00 96.19 102 ILE A CA 1
ATOM 811 C C . ILE A 1 102 ? -10.593 7.650 9.656 1.00 96.19 102 ILE A C 1
ATOM 813 O O . ILE A 1 102 ? -10.799 6.440 9.564 1.00 96.19 102 ILE A O 1
ATOM 817 N N . GLU A 1 103 ? -11.173 8.528 8.839 1.00 96.69 103 GLU A N 1
ATOM 818 C CA . GLU A 1 103 ? -12.153 8.127 7.824 1.00 96.69 103 GLU A CA 1
ATOM 819 C C . GLU A 1 103 ? -11.522 7.238 6.744 1.00 96.69 103 GLU A C 1
ATOM 821 O O . GLU A 1 103 ? -12.048 6.164 6.434 1.00 96.69 103 GLU A O 1
ATOM 826 N N . LEU A 1 104 ? -10.357 7.629 6.210 1.00 97.81 104 LEU A N 1
ATOM 827 C CA . LEU A 1 104 ? -9.650 6.806 5.225 1.00 97.81 104 LEU A CA 1
ATOM 828 C C . LEU A 1 104 ? -9.077 5.533 5.851 1.00 97.81 104 LEU A C 1
ATOM 830 O O . LEU A 1 104 ? -9.138 4.473 5.225 1.00 97.81 104 LEU A O 1
ATOM 834 N N . ALA A 1 105 ? -8.575 5.607 7.087 1.00 98.19 105 ALA A N 1
ATOM 835 C CA . ALA A 1 105 ? -8.105 4.434 7.817 1.00 98.19 105 ALA A CA 1
ATOM 836 C C . ALA A 1 105 ? -9.217 3.384 7.943 1.00 98.19 105 ALA A C 1
ATOM 838 O O . ALA A 1 105 ? -9.042 2.228 7.555 1.00 98.19 105 ALA A O 1
ATOM 839 N N . ARG A 1 106 ? -10.402 3.808 8.398 1.00 97.81 106 ARG A N 1
ATOM 840 C CA . ARG A 1 106 ? -11.581 2.947 8.536 1.00 97.81 106 ARG A CA 1
ATOM 841 C C . ARG A 1 106 ? -12.013 2.359 7.197 1.00 97.81 106 ARG A C 1
ATOM 843 O O . ARG A 1 106 ? -12.282 1.162 7.122 1.00 97.81 106 ARG A O 1
ATOM 850 N N . HIS A 1 107 ? -12.077 3.179 6.148 1.00 98.31 107 HIS A N 1
ATOM 851 C CA . HIS A 1 107 ? -12.475 2.735 4.812 1.00 98.31 107 HIS A CA 1
ATOM 852 C C . HIS A 1 107 ? -11.588 1.592 4.297 1.00 98.31 107 HIS A C 1
ATOM 854 O O . HIS A 1 107 ? -12.087 0.534 3.894 1.00 98.31 107 HIS A O 1
ATOM 860 N N . TRP A 1 108 ? -10.269 1.780 4.344 1.00 98.69 108 TRP A N 1
ATOM 861 C CA . TRP A 1 108 ? -9.326 0.783 3.847 1.00 98.69 108 TRP A CA 1
ATOM 862 C C . TRP A 1 108 ? -9.244 -0.452 4.748 1.00 98.69 108 TRP A C 1
ATOM 864 O O . TRP A 1 108 ? -9.135 -1.560 4.226 1.00 98.69 108 TRP A O 1
ATOM 874 N N . ALA A 1 109 ? -9.392 -0.303 6.070 1.00 98.50 109 ALA A N 1
ATOM 875 C CA . ALA A 1 109 ? -9.438 -1.437 6.994 1.00 98.50 109 ALA A CA 1
ATOM 876 C C . ALA A 1 109 ? -10.672 -2.322 6.749 1.00 98.50 109 ALA A C 1
ATOM 878 O O . ALA A 1 109 ? -10.548 -3.542 6.649 1.00 98.50 109 ALA A O 1
ATOM 879 N N . LEU A 1 110 ? -11.855 -1.722 6.562 1.00 98.38 110 LEU A N 1
ATOM 880 C CA . LEU A 1 110 ? -13.071 -2.461 6.194 1.00 98.38 110 LEU A CA 1
ATOM 881 C C . LEU A 1 110 ? -12.909 -3.188 4.854 1.00 98.38 110 LEU A C 1
ATOM 883 O O . LEU A 1 110 ? -13.326 -4.338 4.723 1.00 98.38 110 LEU A O 1
ATOM 887 N N . THR A 1 111 ? -12.278 -2.537 3.876 1.00 98.50 111 THR A N 1
ATOM 888 C CA . THR A 1 111 ? -12.018 -3.128 2.555 1.00 98.50 111 THR A CA 1
ATOM 889 C C . THR A 1 111 ? -11.057 -4.317 2.656 1.00 98.50 111 THR A C 1
ATOM 891 O O . THR A 1 111 ? -11.342 -5.383 2.109 1.00 98.50 111 THR A O 1
ATOM 894 N N . ALA A 1 112 ? -9.966 -4.185 3.416 1.00 98.56 112 ALA A N 1
ATOM 895 C CA . ALA A 1 112 ? -9.022 -5.273 3.668 1.00 98.56 112 ALA A CA 1
ATOM 896 C C . ALA A 1 112 ? -9.701 -6.464 4.365 1.00 98.56 112 ALA A C 1
ATOM 898 O O . ALA A 1 112 ? -9.513 -7.614 3.959 1.00 98.56 112 ALA A O 1
ATOM 899 N N . MET A 1 113 ? -10.544 -6.189 5.367 1.00 97.81 113 MET A N 1
ATOM 900 C CA . MET A 1 113 ? -11.310 -7.207 6.088 1.00 97.81 113 MET A CA 1
ATOM 901 C C . MET A 1 113 ? -12.285 -7.947 5.166 1.00 97.81 113 MET A C 1
ATOM 903 O O . MET A 1 113 ? -12.335 -9.177 5.186 1.00 97.81 113 MET A O 1
ATOM 907 N N . ALA A 1 114 ? -13.008 -7.222 4.306 1.00 98.06 114 ALA A N 1
ATOM 908 C CA . ALA A 1 114 ? -13.898 -7.814 3.305 1.00 98.06 114 ALA A CA 1
ATOM 909 C C . ALA A 1 114 ? -13.145 -8.715 2.306 1.00 98.06 114 ALA A C 1
ATOM 911 O O . ALA A 1 114 ? -13.691 -9.718 1.852 1.00 98.06 114 ALA A O 1
ATOM 912 N N . ASN A 1 115 ? -11.874 -8.406 2.027 1.00 97.44 115 ASN A N 1
ATOM 913 C CA . ASN A 1 115 ? -10.979 -9.212 1.191 1.00 97.44 115 ASN A CA 1
ATOM 914 C C . ASN A 1 115 ? -10.200 -10.293 1.974 1.00 97.44 115 ASN A C 1
ATOM 916 O O . ASN A 1 115 ? -9.276 -10.920 1.442 1.00 97.44 115 ASN A O 1
ATOM 920 N N . GLY A 1 116 ? -10.580 -10.553 3.228 1.00 96.81 116 GLY A N 1
ATOM 921 C CA . GLY A 1 116 ? -10.072 -11.665 4.030 1.00 96.81 116 GLY A CA 1
ATOM 922 C C . GLY A 1 116 ? -8.760 -11.388 4.765 1.00 96.81 116 GLY A C 1
ATOM 923 O O . GLY A 1 116 ? -8.004 -12.332 4.996 1.00 96.81 116 GLY A O 1
ATOM 924 N N . VAL A 1 117 ? -8.458 -10.127 5.093 1.00 97.94 117 VAL A N 1
ATOM 925 C CA . VAL A 1 117 ? -7.425 -9.769 6.086 1.00 97.94 117 VAL A CA 1
ATOM 926 C C . VAL A 1 117 ? -8.098 -9.656 7.445 1.00 97.94 117 VAL A C 1
ATOM 928 O O . VAL A 1 117 ? -8.677 -8.625 7.780 1.00 97.94 117 VAL A O 1
ATOM 931 N N . THR A 1 118 ? -8.068 -10.736 8.217 1.00 95.56 118 THR A N 1
ATOM 932 C CA . THR A 1 118 ? -8.708 -10.789 9.539 1.00 95.56 118 THR A CA 1
ATOM 933 C C . THR A 1 118 ? -8.065 -9.828 10.531 1.00 95.56 118 THR A C 1
ATOM 935 O O . THR A 1 118 ? -8.764 -9.244 11.344 1.00 95.56 118 THR A O 1
ATOM 938 N N . GLU A 1 119 ? -6.764 -9.583 10.396 1.00 93.94 119 GLU A N 1
ATOM 939 C CA . GLU A 1 119 ? -5.965 -8.663 11.209 1.00 93.94 119 GLU A CA 1
ATOM 940 C C . GLU A 1 119 ? -6.479 -7.216 11.131 1.00 93.94 119 GLU A C 1
ATOM 942 O O . GLU A 1 119 ? -6.265 -6.418 12.039 1.00 93.94 119 GLU A O 1
ATOM 947 N N . ALA A 1 120 ? -7.226 -6.867 10.077 1.00 96.50 120 ALA A N 1
ATOM 948 C CA . ALA A 1 120 ? -7.863 -5.561 9.967 1.00 96.50 120 ALA A CA 1
ATOM 949 C C . ALA A 1 120 ? -8.939 -5.319 11.046 1.00 96.50 120 ALA A C 1
ATOM 951 O O . ALA A 1 120 ? -9.289 -4.162 11.281 1.00 96.50 120 ALA A O 1
ATOM 952 N N . SER A 1 121 ? -9.454 -6.360 11.719 1.00 95.81 121 SER A N 1
ATOM 953 C CA . SER A 1 121 ? -10.401 -6.184 12.827 1.00 95.81 121 SER A CA 1
ATOM 954 C C . SER A 1 121 ? -9.764 -5.480 14.023 1.00 95.81 121 SER A C 1
ATOM 956 O O . SER A 1 121 ? -10.381 -4.584 14.586 1.00 95.81 121 SER A O 1
ATOM 958 N N . GLU A 1 122 ? -8.520 -5.825 14.365 1.00 94.75 122 GLU A N 1
ATOM 959 C CA . GLU A 1 122 ? -7.776 -5.192 15.465 1.00 94.75 122 GLU A CA 1
ATOM 960 C C . GLU A 1 122 ? -7.551 -3.703 15.173 1.00 94.75 122 GLU A C 1
ATOM 962 O O . GLU A 1 122 ? -7.782 -2.845 16.023 1.00 94.75 122 GLU A O 1
ATOM 967 N N . LEU A 1 123 ? -7.209 -3.383 13.921 1.00 95.38 123 LEU A N 1
ATOM 968 C CA . LEU A 1 123 ? -7.056 -2.002 13.470 1.00 95.38 123 LEU A CA 1
ATOM 969 C C . LEU A 1 123 ? -8.374 -1.213 13.571 1.00 95.38 123 LEU A C 1
ATOM 971 O O . LEU A 1 123 ? -8.374 -0.039 13.936 1.00 95.38 123 LEU A O 1
ATOM 975 N N . LEU A 1 124 ? -9.512 -1.842 13.264 1.00 96.62 124 LEU A N 1
ATOM 976 C CA . LEU A 1 124 ? -10.833 -1.218 13.397 1.00 96.62 124 LEU A CA 1
ATOM 977 C C . LEU A 1 124 ? -11.226 -0.982 14.860 1.00 96.62 124 LEU A C 1
ATOM 979 O O . LEU A 1 124 ? -11.875 0.024 15.153 1.00 96.62 124 LEU A O 1
ATOM 983 N N . GLU A 1 125 ? -10.848 -1.880 15.768 1.00 95.69 125 GLU A N 1
ATOM 984 C CA . GLU A 1 125 ? -11.034 -1.694 17.210 1.00 95.69 125 GLU A CA 1
ATOM 985 C C . GLU A 1 125 ? -10.209 -0.511 17.726 1.00 95.69 125 GLU A C 1
ATOM 987 O O . GLU A 1 125 ? -10.757 0.348 18.41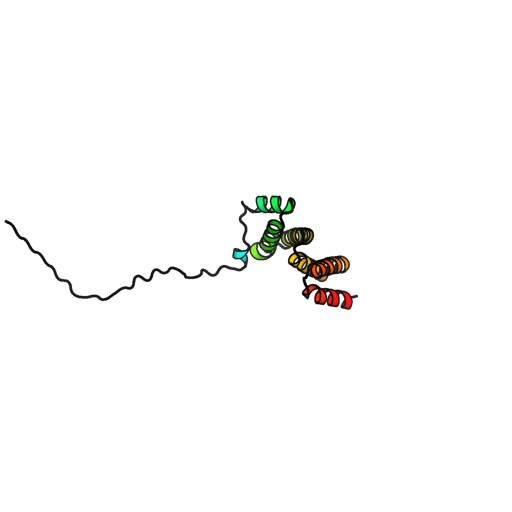9 1.00 95.69 125 GLU A O 1
ATOM 992 N N . GLU A 1 126 ? -8.940 -0.405 17.318 1.00 94.38 126 GLU A N 1
ATOM 993 C CA . GLU A 1 126 ? -8.072 0.735 17.646 1.00 94.38 126 GLU A CA 1
ATOM 994 C C . GLU A 1 126 ? -8.665 2.057 17.137 1.00 94.38 126 GLU A C 1
ATOM 996 O O . GLU A 1 126 ? -8.774 3.027 17.888 1.00 94.38 126 GLU A O 1
ATOM 1001 N N . ILE A 1 127 ? -9.135 2.080 15.886 1.00 94.00 127 ILE A N 1
ATOM 1002 C CA . ILE A 1 127 ? -9.796 3.250 15.295 1.00 94.00 127 ILE A CA 1
ATOM 1003 C C . ILE A 1 127 ? -11.020 3.682 16.118 1.00 94.00 127 ILE A C 1
ATOM 1005 O O . ILE A 1 127 ? -11.238 4.877 16.305 1.00 94.00 127 ILE A O 1
ATOM 1009 N N . ASN A 1 128 ? -11.829 2.735 16.599 1.00 89.88 128 ASN A N 1
ATOM 1010 C CA . ASN A 1 128 ? -13.027 3.034 17.392 1.00 89.88 128 ASN A CA 1
ATOM 1011 C C . ASN A 1 128 ? -12.707 3.486 18.820 1.00 89.88 128 ASN A C 1
ATOM 1013 O O . ASN A 1 128 ? -13.469 4.265 19.383 1.00 89.88 128 ASN A O 1
ATOM 1017 N N . GLY A 1 129 ? -11.618 2.987 19.407 1.00 85.69 129 GLY A N 1
ATOM 1018 C CA . GLY A 1 129 ? -11.175 3.382 20.746 1.00 85.69 129 GLY A CA 1
ATOM 1019 C C . GLY A 1 129 ? -10.564 4.785 20.810 1.00 85.69 129 GLY A C 1
ATOM 1020 O O . GLY A 1 129 ? -10.511 5.367 21.889 1.00 85.69 129 GLY A O 1
ATOM 1021 N N . ASN A 1 130 ? -10.129 5.325 19.668 1.00 67.94 130 ASN A N 1
ATOM 1022 C CA . ASN A 1 130 ? -9.520 6.653 19.542 1.00 67.94 130 ASN A CA 1
ATOM 1023 C C . ASN A 1 130 ? -10.525 7.780 19.195 1.00 67.94 130 ASN A C 1
ATOM 1025 O O . ASN A 1 130 ? -10.093 8.908 18.950 1.00 67.94 130 ASN A O 1
ATOM 1029 N N . GLN A 1 131 ? -11.834 7.493 19.144 1.00 58.56 131 GLN A N 1
ATOM 1030 C CA . GLN A 1 131 ? -12.912 8.480 18.935 1.00 58.56 131 GLN A CA 1
ATOM 1031 C C . GLN A 1 131 ? -13.535 8.933 20.259 1.00 58.56 131 GLN A C 1
ATOM 1033 O O . GLN A 1 131 ? -13.872 10.135 20.352 1.00 58.56 131 GLN A O 1
#

Foldseek 3Di:
DDDDDDDDDDDDDDDDDPPPPDDDPDDDDLLNVLADDPVCLVVLVVCLVVLNLVSLVSQLSNCVRNVVPVVSNLVSLVSNLVSPPLVSLQVNLVVCVVVVNLVSNLVSLVSSVVSPPVVSVVSNVVSVVVD

Secondary structure (DSSP, 8-state):
-----------------------------HHHHT---TTTHHHHHHHHHTT-HHHHHHHHHIIIIII--HHHHHHHHHHHHHTT-HHHHHHHHHHHHHTT-HHHHHHHHHHHHHTT-TTHHHHHHHHHHT-

Radius of gyration: 28.56 Å; chains: 1; bounding box: 81×62×52 Å

InterPro domains:
  IPR006597 Sel1-like repeat [SM00671] (53-85)
  IPR006597 Sel1-like repeat [SM00671] (86-117)
  IPR011990 Tetratricopeptide-like helical domain superfamily [G3DSA:1.25.40.10] (20-130)

pLDDT: mean 85.51, std 20.87, range [35.59, 98.88]

Sequence (131 aa):
MKLLLIVTLFSSMTEFNHIKNEDKAVPISTGSTFFVSSDELPKLADAANNGDLDAAVRLYKHFRFSKLDTENAINWLQKAAELGDKVSQYNLAYYYLQNDNIELARHWALTAMANGVTEASELLEEINGNQ

Organism: NCBI:txid1323745